Protein AF-A0A2P6PP27-F1 (afdb_monomer_lite)

Organism: Rosa chinensis (NCBI:txid74649)

Sequence (100 aa):
MDNIVDSLNNAYQEFVVAAANVLEAKETSGGQKTTATDTALESFQQKWELFRVTCDQAEEFVESVKQRIGSECLVDEATGPVVGKSGQTTTTGLPPISAV

Radius of gyration: 32.16 Å; chains: 1; bounding box: 57×51×84 Å

Structure (mmCIF, N/CA/C/O backbone):
data_AF-A0A2P6PP27-F1
#
_entry.id   AF-A0A2P6PP27-F1
#
loop_
_atom_site.group_PDB
_atom_site.id
_atom_site.type_symbol
_atom_site.label_atom_id
_atom_site.label_alt_id
_atom_site.label_comp_id
_atom_site.label_asym_id
_atom_site.label_entity_id
_atom_site.label_seq_id
_atom_site.pdbx_PDB_ins_code
_atom_site.Cartn_x
_atom_site.Cartn_y
_atom_site.Cartn_z
_atom_site.occupancy
_atom_site.B_iso_or_equiv
_atom_site.auth_seq_id
_atom_site.auth_comp_id
_atom_site.auth_asym_id
_atom_site.auth_atom_id
_atom_site.pdbx_PDB_model_num
ATOM 1 N N . MET A 1 1 ? 13.786 -4.190 -13.093 1.00 63.47 1 MET A N 1
ATOM 2 C CA . MET A 1 1 ? 12.398 -4.124 -13.587 1.00 63.47 1 MET A CA 1
ATOM 3 C C . MET A 1 1 ? 11.533 -5.057 -12.762 1.00 63.47 1 MET A C 1
ATOM 5 O O . MET A 1 1 ? 10.690 -4.540 -12.048 1.00 63.47 1 MET A O 1
ATOM 9 N N . ASP A 1 2 ? 11.826 -6.363 -12.735 1.00 71.88 2 ASP A N 1
ATOM 10 C CA . ASP A 1 2 ? 11.060 -7.342 -11.934 1.00 71.88 2 ASP A CA 1
ATOM 11 C C . ASP A 1 2 ? 10.968 -6.961 -10.449 1.00 71.88 2 ASP A C 1
ATOM 13 O O . ASP A 1 2 ? 9.885 -6.906 -9.885 1.00 71.88 2 ASP A O 1
ATOM 17 N N . ASN A 1 3 ? 12.078 -6.501 -9.864 1.00 88.06 3 ASN A N 1
ATOM 18 C CA . ASN A 1 3 ? 12.115 -6.055 -8.469 1.00 88.06 3 ASN A CA 1
ATOM 19 C C . ASN A 1 3 ? 11.144 -4.898 -8.131 1.00 88.06 3 ASN A C 1
ATOM 21 O O . ASN A 1 3 ? 10.674 -4.824 -6.999 1.00 88.06 3 ASN A O 1
ATOM 25 N N . ILE A 1 4 ? 10.818 -4.015 -9.086 1.00 92.62 4 ILE A N 1
ATOM 26 C CA . ILE A 1 4 ? 9.895 -2.886 -8.851 1.00 92.62 4 ILE A CA 1
ATOM 27 C C . ILE A 1 4 ? 8.455 -3.395 -8.812 1.00 92.62 4 ILE A C 1
ATOM 29 O O . ILE A 1 4 ? 7.694 -3.030 -7.921 1.00 92.62 4 ILE A O 1
ATOM 33 N N . VAL A 1 5 ? 8.101 -4.276 -9.750 1.00 91.69 5 VAL A N 1
ATOM 34 C CA . VAL A 1 5 ? 6.772 -4.896 -9.806 1.00 91.69 5 VAL A CA 1
ATOM 35 C C . VAL A 1 5 ? 6.545 -5.775 -8.574 1.00 91.69 5 VAL A C 1
ATOM 37 O O . VAL A 1 5 ? 5.488 -5.688 -7.950 1.00 91.69 5 VAL A O 1
ATOM 40 N N . ASP A 1 6 ? 7.554 -6.548 -8.168 1.00 95.12 6 ASP A N 1
ATOM 41 C CA . ASP A 1 6 ? 7.507 -7.366 -6.953 1.00 95.12 6 ASP A CA 1
ATOM 42 C C . ASP A 1 6 ? 7.352 -6.506 -5.692 1.00 95.12 6 ASP A C 1
ATOM 44 O O . ASP A 1 6 ? 6.529 -6.812 -4.825 1.00 95.12 6 ASP A O 1
ATOM 48 N N . SER A 1 7 ? 8.102 -5.401 -5.601 1.00 95.75 7 SER A N 1
ATOM 49 C CA . SER A 1 7 ? 8.009 -4.458 -4.479 1.00 95.75 7 SER A CA 1
ATOM 50 C C . SER A 1 7 ? 6.630 -3.805 -4.407 1.00 95.75 7 SER A C 1
ATOM 52 O O . SER A 1 7 ? 6.046 -3.738 -3.326 1.00 95.75 7 SER A O 1
ATOM 54 N N . LEU A 1 8 ? 6.073 -3.390 -5.550 1.00 96.88 8 LEU A N 1
ATOM 55 C CA . LEU A 1 8 ? 4.730 -2.819 -5.637 1.00 96.88 8 LEU A CA 1
ATOM 56 C C . LEU A 1 8 ? 3.659 -3.823 -5.203 1.00 96.88 8 LEU A C 1
ATOM 58 O O . LEU A 1 8 ? 2.785 -3.483 -4.406 1.00 96.88 8 LEU A O 1
ATOM 62 N N . ASN A 1 9 ? 3.743 -5.065 -5.685 1.00 96.88 9 ASN A N 1
ATOM 63 C CA . ASN A 1 9 ? 2.808 -6.118 -5.303 1.00 96.88 9 ASN A CA 1
ATOM 64 C C . ASN A 1 9 ? 2.887 -6.428 -3.801 1.00 96.88 9 ASN A C 1
ATOM 66 O O . ASN A 1 9 ? 1.851 -6.557 -3.149 1.00 96.88 9 ASN A O 1
ATOM 70 N N . ASN A 1 10 ? 4.093 -6.505 -3.234 1.00 97.25 10 ASN A N 1
ATOM 71 C CA . ASN A 1 10 ? 4.264 -6.723 -1.800 1.00 97.25 10 ASN A CA 1
ATOM 72 C C . ASN A 1 10 ? 3.674 -5.561 -0.984 1.00 97.25 10 ASN A C 1
ATOM 74 O O . ASN A 1 10 ? 2.841 -5.783 -0.108 1.00 97.25 10 ASN A O 1
ATOM 78 N N . ALA A 1 11 ? 4.019 -4.315 -1.324 1.00 97.75 11 ALA A N 1
ATOM 79 C CA . ALA A 1 11 ? 3.500 -3.135 -0.633 1.00 97.75 11 ALA A CA 1
ATOM 80 C C . ALA A 1 11 ? 1.964 -3.046 -0.707 1.00 97.75 11 ALA A C 1
ATOM 82 O O . ALA A 1 11 ? 1.317 -2.718 0.288 1.00 97.75 11 ALA A O 1
ATOM 83 N N . TYR A 1 12 ? 1.370 -3.403 -1.851 1.00 98.19 12 TYR A N 1
ATOM 84 C CA . TYR A 1 12 ? -0.082 -3.497 -2.009 1.00 98.19 12 TYR A CA 1
ATOM 85 C C . TYR A 1 12 ? -0.699 -4.546 -1.075 1.00 98.19 12 TYR A C 1
ATOM 87 O O . TYR A 1 12 ? -1.666 -4.250 -0.371 1.00 98.19 12 TYR A O 1
ATOM 95 N N . GLN A 1 13 ? -0.141 -5.760 -1.033 1.00 98.25 13 GLN A N 1
ATOM 96 C CA . GLN A 1 13 ? -0.648 -6.815 -0.154 1.00 98.25 13 GLN A CA 1
ATOM 97 C C . GLN A 1 13 ? -0.554 -6.416 1.321 1.00 98.25 13 GLN A C 1
ATOM 99 O O . GLN A 1 13 ? -1.526 -6.577 2.058 1.00 98.25 13 GLN A O 1
ATOM 104 N N . GLU A 1 14 ? 0.571 -5.844 1.750 1.00 98.00 14 GLU A N 1
ATOM 105 C CA . GLU A 1 14 ? 0.733 -5.387 3.131 1.00 98.00 14 GLU A CA 1
ATOM 106 C C . GLU A 1 14 ? -0.237 -4.255 3.496 1.00 98.00 14 GLU A C 1
ATOM 108 O O . GLU A 1 14 ? -0.774 -4.238 4.605 1.00 98.00 14 GLU A O 1
ATOM 113 N N . PHE A 1 15 ? -0.494 -3.327 2.569 1.00 98.31 15 PHE A N 1
ATOM 114 C CA . PHE A 1 15 ? -1.494 -2.275 2.740 1.00 98.31 15 PHE A CA 1
ATOM 115 C C . PHE A 1 15 ? -2.905 -2.854 2.922 1.00 98.31 15 PHE A C 1
ATOM 117 O O . PHE A 1 15 ? -3.609 -2.472 3.859 1.00 98.31 15 PHE A O 1
ATOM 124 N N . VAL A 1 16 ? -3.306 -3.807 2.075 1.00 98.44 16 VAL A N 1
ATOM 125 C CA . VAL A 1 16 ? -4.625 -4.458 2.158 1.00 98.44 16 VAL A CA 1
ATOM 126 C C . VAL A 1 16 ? -4.781 -5.231 3.469 1.00 98.44 16 VAL A C 1
ATOM 128 O O . VAL A 1 16 ? -5.821 -5.125 4.119 1.00 98.44 16 VAL A O 1
ATOM 131 N N . VAL A 1 17 ? -3.746 -5.957 3.899 1.00 98.31 17 VAL A N 1
ATOM 132 C CA . VAL A 1 17 ? -3.745 -6.661 5.192 1.00 98.31 17 VAL A CA 1
ATOM 133 C C . VAL A 1 17 ? -3.894 -5.674 6.350 1.00 98.31 17 VAL A C 1
ATOM 135 O O . VAL A 1 17 ? -4.709 -5.892 7.245 1.00 98.31 17 VAL A O 1
ATOM 138 N N . ALA A 1 18 ? -3.164 -4.557 6.333 1.00 98.06 18 ALA A N 1
ATOM 139 C CA . ALA A 1 18 ? -3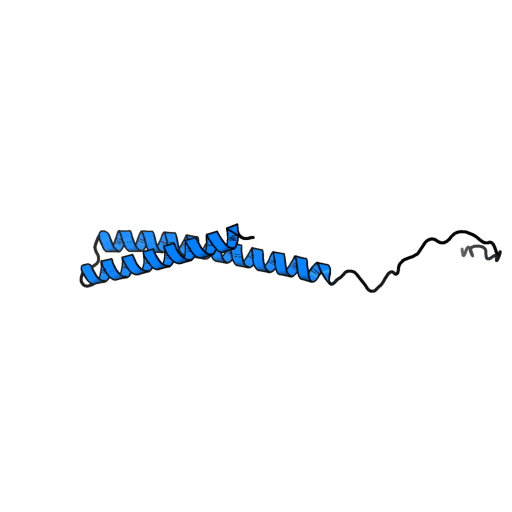.288 -3.546 7.378 1.00 98.06 18 ALA A CA 1
ATOM 140 C C . ALA A 1 18 ? -4.688 -2.904 7.405 1.00 98.06 18 ALA A C 1
ATOM 142 O O . ALA A 1 18 ? -5.225 -2.645 8.482 1.00 98.06 18 ALA A O 1
ATOM 143 N N . ALA A 1 19 ? -5.312 -2.700 6.240 1.00 98.06 19 ALA A N 1
ATOM 144 C CA . ALA A 1 19 ? -6.686 -2.209 6.143 1.00 98.06 19 ALA A CA 1
ATOM 145 C C . ALA A 1 19 ? -7.694 -3.201 6.748 1.00 98.06 19 ALA A C 1
ATOM 147 O O . ALA A 1 19 ? -8.569 -2.795 7.515 1.00 98.06 19 ALA A O 1
ATOM 148 N N . ALA A 1 20 ? -7.544 -4.496 6.450 1.00 97.94 20 ALA A N 1
ATOM 149 C CA . ALA A 1 20 ? -8.370 -5.552 7.030 1.00 97.94 20 ALA A CA 1
ATOM 150 C C . ALA A 1 20 ? -8.243 -5.586 8.561 1.00 97.94 20 ALA A C 1
ATOM 152 O O . ALA A 1 20 ? -9.255 -5.552 9.257 1.00 97.94 20 ALA A O 1
ATOM 153 N N . ASN A 1 21 ? -7.018 -5.509 9.090 1.00 97.44 21 ASN A N 1
ATOM 154 C CA . ASN A 1 21 ? -6.770 -5.483 10.534 1.00 97.44 21 ASN A CA 1
ATOM 155 C C . ASN A 1 21 ? -7.471 -4.307 11.238 1.00 97.44 21 ASN A C 1
ATOM 157 O O . ASN A 1 21 ? -7.969 -4.461 12.352 1.00 97.44 21 ASN A O 1
ATOM 161 N N . VAL A 1 22 ? -7.538 -3.128 10.606 1.00 96.94 22 VAL A N 1
ATOM 162 C CA . VAL A 1 22 ? -8.287 -1.980 11.151 1.00 96.94 22 VAL A CA 1
ATOM 163 C C . VAL A 1 22 ? -9.784 -2.278 11.222 1.00 96.94 22 VAL A C 1
ATOM 165 O O . VAL A 1 22 ? -10.425 -1.932 12.217 1.00 96.94 22 VAL A O 1
ATOM 168 N N . LEU A 1 23 ? -10.350 -2.899 10.185 1.00 96.25 23 LEU A N 1
ATOM 169 C CA . LEU A 1 23 ? -11.770 -3.255 10.146 1.00 96.25 23 LEU A CA 1
ATOM 170 C C . LEU A 1 23 ? -12.107 -4.317 11.196 1.00 96.25 23 LEU A C 1
ATOM 172 O O . LEU A 1 23 ? -13.053 -4.125 11.956 1.00 96.25 23 LEU A O 1
ATOM 176 N N . GLU A 1 24 ? -11.294 -5.365 11.307 1.00 95.75 24 GLU A N 1
ATOM 177 C CA . GLU A 1 24 ? -11.459 -6.426 12.307 1.00 95.75 24 GLU A CA 1
ATOM 178 C C . GLU A 1 24 ? -11.326 -5.889 13.740 1.00 95.75 24 GLU A C 1
ATOM 180 O O . GLU A 1 24 ? -12.142 -6.204 14.612 1.00 95.75 24 GLU A O 1
ATOM 185 N N . ALA A 1 25 ? -10.339 -5.021 13.995 1.00 95.00 25 ALA A N 1
ATOM 186 C CA . ALA A 1 25 ? -10.163 -4.390 15.302 1.00 95.00 25 ALA A CA 1
ATOM 187 C C . ALA A 1 25 ? -11.360 -3.499 15.671 1.00 95.00 25 ALA A C 1
ATOM 189 O O . ALA A 1 25 ? -11.808 -3.514 16.821 1.00 95.00 25 ALA A O 1
ATOM 190 N N . LYS A 1 26 ? -11.904 -2.759 14.695 1.00 94.31 26 LYS A N 1
ATOM 191 C CA . LYS A 1 26 ? -13.105 -1.928 14.867 1.00 94.31 26 LYS A CA 1
ATOM 192 C C . LYS A 1 26 ? -14.367 -2.751 15.097 1.00 94.31 26 LYS A C 1
ATOM 194 O O . LYS A 1 26 ? -15.201 -2.347 15.904 1.00 94.31 26 LYS A O 1
ATOM 199 N N . GLU A 1 27 ? -14.530 -3.861 14.388 1.00 94.75 27 GLU A N 1
ATOM 200 C CA . GLU A 1 27 ? -15.663 -4.768 14.572 1.00 94.75 27 GLU A CA 1
ATOM 201 C C . GLU A 1 27 ? -15.619 -5.399 15.966 1.00 94.75 27 GLU A C 1
ATOM 203 O O . GLU A 1 27 ? -16.591 -5.321 16.718 1.00 94.75 27 GLU A O 1
ATOM 208 N N . THR A 1 28 ? -14.451 -5.911 16.361 1.00 93.62 28 THR A N 1
ATOM 209 C CA . THR A 1 28 ? -14.231 -6.537 17.672 1.00 93.62 28 THR A CA 1
ATOM 210 C C . THR A 1 28 ? -14.469 -5.562 18.827 1.00 93.62 28 THR A C 1
ATOM 212 O O . THR A 1 28 ? -14.961 -5.958 19.883 1.00 93.62 28 THR A O 1
ATOM 215 N N . SER A 1 29 ? -14.151 -4.276 18.648 1.00 93.38 29 SER A N 1
ATOM 216 C CA . SER A 1 29 ? -14.383 -3.249 19.669 1.00 93.38 29 SER A CA 1
ATOM 217 C C . SER A 1 29 ? -15.804 -2.675 19.680 1.00 93.38 29 SER A C 1
ATOM 219 O O . SER A 1 29 ? -16.081 -1.769 20.469 1.00 93.38 29 SER A O 1
ATOM 221 N N . GLY A 1 30 ? -16.702 -3.130 18.797 1.00 91.62 30 GLY A N 1
ATOM 222 C CA . GLY A 1 30 ? -18.033 -2.535 18.636 1.00 91.62 30 GLY A CA 1
ATOM 223 C C . GLY A 1 30 ? -17.976 -1.064 18.207 1.00 91.62 30 GLY A C 1
ATOM 224 O O . GLY A 1 30 ? 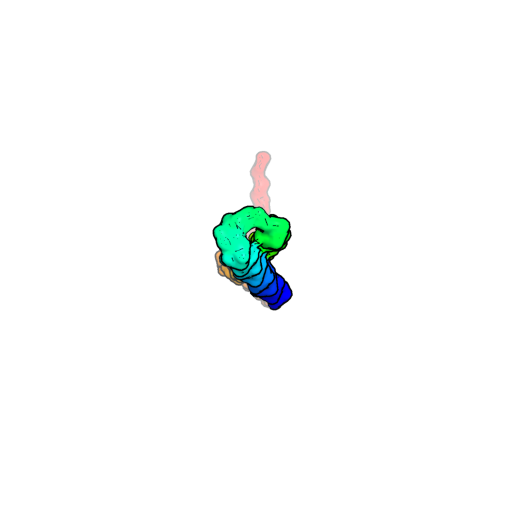-18.827 -0.264 18.592 1.00 91.62 30 GLY A O 1
ATOM 225 N N . GLY A 1 31 ? -16.934 -0.675 17.467 1.00 85.06 31 GLY A N 1
ATOM 226 C CA . GLY A 1 31 ? -16.688 0.701 17.040 1.00 85.06 31 GLY A CA 1
ATOM 227 C C . GLY A 1 31 ? -16.075 1.609 18.111 1.00 85.06 31 GLY A C 1
ATOM 228 O O . GLY A 1 31 ? -15.819 2.782 17.825 1.00 85.06 31 GLY A O 1
ATOM 229 N N . GLN A 1 32 ? -15.798 1.103 19.317 1.00 87.56 32 GLN A N 1
ATOM 230 C CA . GLN A 1 32 ? -15.131 1.882 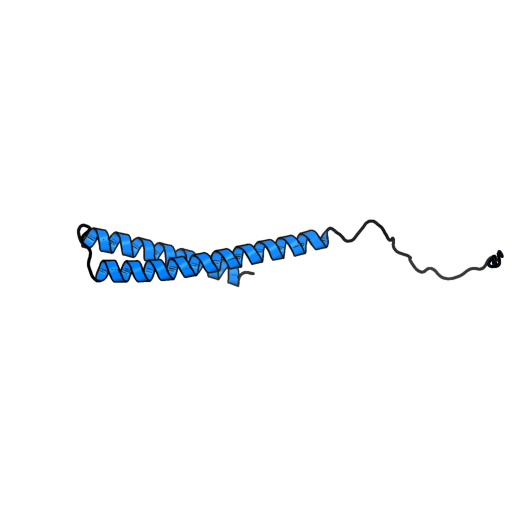20.358 1.00 87.56 32 GLN A CA 1
ATOM 231 C C . GLN A 1 32 ? -13.644 2.077 20.042 1.00 87.56 32 GLN A C 1
ATOM 233 O O . GLN A 1 32 ? -12.971 1.197 19.501 1.00 87.56 32 GLN A O 1
ATOM 238 N N . LYS A 1 33 ? -13.106 3.241 20.418 1.00 90.06 33 LYS A N 1
ATOM 239 C CA . LYS A 1 33 ? -11.666 3.504 20.351 1.00 90.06 33 LYS A CA 1
ATOM 240 C C . LYS A 1 33 ? -10.958 2.680 21.427 1.00 90.06 33 LYS A C 1
ATOM 242 O O . LYS A 1 33 ? -11.233 2.838 22.614 1.00 90.06 33 LYS A O 1
ATOM 247 N N . THR A 1 34 ? -10.046 1.817 20.998 1.00 94.19 34 THR A N 1
ATOM 248 C CA . THR A 1 34 ? -9.243 0.943 21.861 1.00 94.19 34 THR A CA 1
ATOM 249 C C . THR A 1 34 ? -7.776 1.030 21.466 1.00 94.19 34 THR A C 1
ATOM 251 O O . THR A 1 34 ? -7.465 1.393 20.333 1.00 94.19 34 THR A O 1
ATOM 254 N N . THR A 1 35 ? -6.874 0.622 22.361 1.00 94.69 35 THR A N 1
ATOM 255 C CA . THR A 1 35 ? -5.441 0.502 22.044 1.00 94.69 35 THR A CA 1
ATOM 256 C C . THR A 1 35 ? -5.205 -0.387 20.824 1.00 94.69 35 THR A C 1
ATOM 258 O O . THR A 1 35 ? -4.399 -0.043 19.974 1.00 94.69 35 THR A O 1
ATOM 261 N N . ALA A 1 36 ? -5.960 -1.483 20.683 1.00 91.88 36 ALA A N 1
ATOM 262 C CA . ALA A 1 36 ? -5.872 -2.357 19.514 1.00 91.88 36 ALA A CA 1
ATOM 263 C C . ALA A 1 36 ? -6.253 -1.634 18.209 1.00 91.88 36 ALA A C 1
ATOM 265 O O . ALA A 1 36 ? -5.568 -1.781 17.201 1.00 91.88 36 ALA A O 1
ATOM 266 N N . THR A 1 37 ? -7.311 -0.814 18.238 1.00 94.25 37 THR A N 1
ATOM 267 C CA . THR A 1 37 ? -7.722 -0.010 17.075 1.00 94.25 37 THR A CA 1
ATOM 268 C C . THR A 1 37 ? -6.687 1.068 16.748 1.00 94.25 37 THR A C 1
ATOM 270 O O . THR A 1 37 ? -6.391 1.285 15.577 1.00 94.25 37 THR A O 1
ATOM 273 N N . ASP A 1 38 ? -6.121 1.724 17.766 1.00 96.25 38 ASP A N 1
ATOM 274 C CA . ASP A 1 38 ? -5.086 2.750 17.592 1.00 96.25 38 ASP A CA 1
ATOM 275 C C . ASP A 1 38 ? -3.808 2.147 16.979 1.00 96.25 38 ASP A C 1
ATOM 277 O O . ASP A 1 38 ? -3.309 2.659 15.980 1.00 96.25 38 ASP A O 1
ATOM 281 N N . THR A 1 39 ? -3.338 1.000 17.482 1.00 96.75 39 THR A N 1
ATOM 282 C CA . THR A 1 39 ? -2.187 0.278 16.908 1.00 96.75 39 THR A CA 1
ATOM 283 C C . THR A 1 39 ? -2.446 -0.180 15.469 1.00 96.75 39 THR A C 1
ATOM 285 O O . THR A 1 39 ? -1.566 -0.060 14.614 1.00 96.75 39 THR A O 1
ATOM 288 N N . ALA A 1 40 ? -3.648 -0.684 15.168 1.00 96.62 40 ALA A N 1
ATOM 289 C CA . ALA A 1 40 ? -4.006 -1.069 13.804 1.00 96.62 40 ALA A CA 1
ATOM 290 C C . ALA A 1 40 ? -4.007 0.142 12.853 1.00 96.62 40 ALA A C 1
ATOM 292 O O . ALA A 1 40 ? -3.531 0.032 11.724 1.00 96.62 40 ALA A O 1
ATOM 293 N N . LEU A 1 41 ? -4.487 1.305 13.311 1.00 96.75 41 LEU A N 1
ATOM 294 C CA . LEU A 1 41 ? -4.493 2.548 12.531 1.00 96.75 41 LEU A CA 1
ATOM 295 C C . LEU A 1 41 ? -3.083 3.076 12.251 1.00 96.75 41 LEU A C 1
ATOM 297 O O . LEU A 1 41 ? -2.805 3.472 11.121 1.00 96.75 41 LEU A O 1
ATOM 301 N N . GLU A 1 42 ? -2.190 3.053 13.240 1.00 97.88 42 GLU A N 1
ATOM 302 C CA . GLU A 1 42 ? -0.784 3.437 13.053 1.00 97.88 42 GLU A CA 1
ATOM 303 C C . GLU A 1 42 ? -0.094 2.526 12.026 1.00 97.88 42 GLU A C 1
ATOM 305 O O . GLU A 1 42 ? 0.577 3.007 11.108 1.00 97.88 42 GLU A O 1
ATOM 310 N N . SER A 1 43 ? -0.319 1.210 12.125 1.00 97.06 43 SER A N 1
ATOM 311 C CA . SER A 1 43 ? 0.209 0.239 11.161 1.00 97.06 43 SER A CA 1
ATOM 312 C C . SER A 1 43 ? -0.344 0.474 9.753 1.00 97.06 43 SER A C 1
ATOM 314 O O . SER A 1 43 ? 0.419 0.509 8.787 1.00 97.06 43 SER A O 1
ATOM 316 N N . PHE A 1 44 ? -1.652 0.709 9.627 1.00 98.19 44 PHE A N 1
ATOM 317 C CA . PHE A 1 44 ? -2.286 1.060 8.359 1.00 98.19 44 PHE A CA 1
ATOM 318 C C . PHE A 1 44 ? -1.679 2.320 7.744 1.00 98.19 44 PHE A C 1
ATOM 320 O O . PHE A 1 44 ? -1.343 2.314 6.562 1.00 98.19 44 PHE A O 1
ATOM 327 N N . GLN A 1 45 ? -1.479 3.375 8.534 1.00 98.00 45 GLN A N 1
ATOM 328 C CA . GLN A 1 45 ? -0.886 4.617 8.048 1.00 98.00 45 GLN A CA 1
ATOM 329 C C . GLN A 1 45 ? 0.542 4.401 7.530 1.00 98.00 45 GLN A C 1
ATOM 331 O O . GLN A 1 45 ? 0.894 4.915 6.468 1.00 98.00 45 GLN A O 1
ATOM 336 N N . GLN A 1 46 ? 1.347 3.601 8.234 1.00 98.25 46 GLN A N 1
ATOM 337 C CA . GLN A 1 46 ? 2.697 3.255 7.793 1.00 98.25 46 GLN A CA 1
ATOM 338 C C . GLN A 1 46 ? 2.686 2.471 6.471 1.00 98.25 46 GLN A C 1
ATOM 340 O O . GLN A 1 46 ? 3.456 2.782 5.562 1.00 98.25 46 GLN A O 1
ATOM 345 N N . LYS A 1 47 ? 1.822 1.455 6.349 1.00 98.25 47 LYS A N 1
ATOM 346 C CA . LYS A 1 47 ? 1.740 0.616 5.143 1.00 98.25 47 LYS A CA 1
ATOM 347 C C . LYS A 1 47 ? 1.141 1.365 3.954 1.00 98.25 47 LYS A C 1
ATOM 349 O O . LYS A 1 47 ? 1.594 1.169 2.831 1.00 98.25 47 LYS A O 1
ATOM 354 N N . TRP A 1 48 ? 0.192 2.265 4.198 1.00 98.12 48 TRP A N 1
ATOM 355 C CA . TRP A 1 48 ? -0.330 3.189 3.192 1.00 98.12 48 TRP A CA 1
ATOM 356 C C . TRP A 1 48 ? 0.768 4.088 2.624 1.00 98.12 48 TRP A C 1
ATOM 358 O O . TRP A 1 48 ? 0.892 4.211 1.408 1.00 98.12 48 TRP A O 1
ATOM 368 N N . GLU A 1 49 ? 1.583 4.686 3.494 1.00 98.44 49 GLU A N 1
ATOM 369 C CA . GLU A 1 49 ? 2.675 5.555 3.059 1.00 98.44 49 GLU A CA 1
ATOM 370 C C . GLU A 1 49 ? 3.709 4.782 2.234 1.00 98.44 49 GLU A C 1
ATOM 3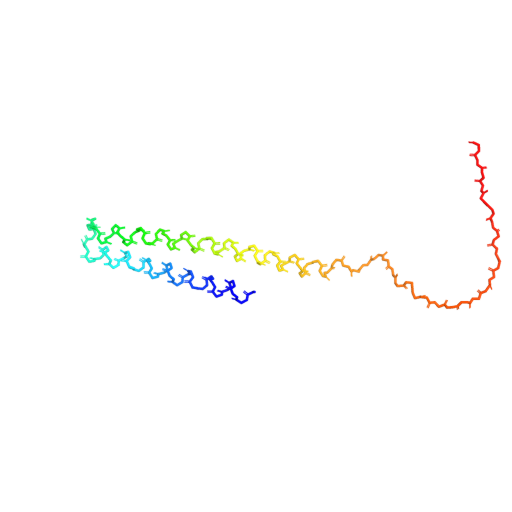72 O O . GLU A 1 49 ? 4.105 5.228 1.159 1.00 98.44 49 GLU A O 1
ATOM 377 N N . LEU A 1 50 ? 4.085 3.582 2.688 1.00 97.38 50 LEU A N 1
ATOM 378 C CA . LEU A 1 50 ? 4.980 2.700 1.941 1.00 97.38 50 LEU A CA 1
ATOM 379 C C . LEU A 1 50 ? 4.418 2.349 0.556 1.00 97.38 50 LEU A C 1
ATOM 381 O O . LEU A 1 50 ? 5.140 2.419 -0.441 1.00 97.38 50 LEU A O 1
ATOM 385 N N . PHE A 1 51 ? 3.135 1.987 0.483 1.00 98.00 51 PHE A N 1
ATOM 386 C CA . PHE A 1 51 ? 2.469 1.693 -0.781 1.00 98.00 51 PHE A CA 1
ATOM 387 C C . PHE A 1 51 ? 2.482 2.903 -1.717 1.00 98.00 51 PHE A C 1
ATOM 389 O O . PHE A 1 51 ? 2.872 2.759 -2.872 1.00 98.00 51 PHE A O 1
ATOM 396 N N . ARG A 1 52 ? 2.161 4.102 -1.214 1.00 98.25 52 ARG A N 1
ATOM 397 C CA . ARG A 1 52 ? 2.197 5.341 -2.003 1.00 98.25 52 ARG A CA 1
ATOM 398 C C . ARG A 1 52 ? 3.581 5.608 -2.593 1.00 98.25 52 ARG A C 1
ATOM 400 O O . ARG A 1 52 ? 3.689 5.776 -3.800 1.00 98.25 52 ARG A O 1
ATOM 407 N N . VAL A 1 53 ? 4.631 5.566 -1.773 1.00 97.50 53 VAL A N 1
ATOM 408 C CA . VAL A 1 53 ? 6.013 5.771 -2.245 1.00 97.50 53 VAL A CA 1
ATOM 409 C C . VAL A 1 53 ? 6.399 4.733 -3.303 1.00 97.50 53 VAL A C 1
ATOM 411 O O . VAL A 1 53 ? 7.101 5.044 -4.263 1.00 97.50 53 VAL A O 1
ATOM 414 N N . THR A 1 54 ? 5.932 3.493 -3.156 1.00 97.06 54 THR A N 1
ATOM 415 C CA . THR A 1 54 ? 6.212 2.433 -4.134 1.00 97.06 54 THR A CA 1
ATOM 416 C C . THR A 1 54 ? 5.445 2.647 -5.445 1.00 97.06 54 THR A C 1
ATOM 418 O O . THR A 1 54 ? 5.977 2.351 -6.514 1.00 97.06 54 THR A O 1
ATOM 421 N N . CYS A 1 55 ? 4.230 3.202 -5.391 1.00 97.94 55 CYS A N 1
ATOM 422 C CA . CYS A 1 55 ? 3.493 3.643 -6.578 1.00 97.94 55 CYS A CA 1
ATOM 423 C C . CYS A 1 55 ? 4.235 4.761 -7.318 1.00 97.94 55 CYS A C 1
ATOM 425 O O . CYS A 1 55 ? 4.393 4.653 -8.531 1.00 97.94 55 CYS A O 1
ATOM 427 N N . ASP A 1 56 ? 4.744 5.768 -6.602 1.00 97.31 56 ASP A N 1
ATOM 428 C CA . ASP A 1 56 ? 5.511 6.870 -7.201 1.00 97.31 56 ASP A CA 1
ATOM 429 C C . ASP A 1 56 ? 6.754 6.328 -7.936 1.00 97.31 56 ASP A C 1
ATOM 431 O O . ASP A 1 56 ? 7.008 6.656 -9.095 1.00 97.31 56 ASP A O 1
ATOM 435 N N . GLN A 1 57 ? 7.490 5.400 -7.312 1.00 95.00 57 GLN A N 1
ATOM 436 C CA . GLN A 1 57 ? 8.642 4.738 -7.943 1.00 95.00 57 GLN A CA 1
ATOM 437 C C . GLN A 1 57 ? 8.256 3.911 -9.177 1.00 95.00 57 GLN A C 1
ATOM 439 O O . GLN A 1 57 ? 8.995 3.869 -10.165 1.00 95.00 57 GLN A O 1
ATOM 444 N N . ALA A 1 58 ? 7.115 3.221 -9.130 1.00 95.50 58 ALA A N 1
ATOM 445 C CA . ALA A 1 58 ? 6.617 2.460 -10.267 1.00 95.50 58 ALA A CA 1
ATOM 446 C C . ALA A 1 58 ? 6.214 3.382 -11.431 1.00 95.50 58 ALA A C 1
ATOM 448 O O . ALA A 1 58 ? 6.486 3.049 -12.586 1.00 95.50 58 ALA A O 1
ATOM 449 N N . GLU A 1 59 ? 5.628 4.548 -11.147 1.00 96.12 59 GLU A N 1
ATOM 450 C CA . GLU A 1 59 ? 5.303 5.566 -12.150 1.00 96.12 59 GLU A CA 1
ATOM 451 C C . GLU A 1 59 ? 6.568 6.137 -12.803 1.00 96.12 59 GLU A C 1
ATOM 453 O O . GLU A 1 59 ? 6.677 6.133 -14.031 1.00 96.12 59 GLU A O 1
ATOM 458 N N . GLU A 1 60 ? 7.571 6.523 -12.008 1.00 94.44 60 GLU A N 1
ATOM 459 C CA . GLU A 1 60 ? 8.873 6.974 -12.520 1.00 94.44 60 GLU A CA 1
ATOM 460 C C . GLU A 1 60 ? 9.525 5.924 -13.427 1.00 94.44 60 GLU A C 1
ATOM 462 O O . GLU A 1 60 ? 10.102 6.240 -14.473 1.00 94.44 60 GLU A O 1
ATOM 467 N N . PHE A 1 61 ? 9.412 4.650 -13.051 1.00 93.19 61 PHE A N 1
ATOM 468 C CA . PHE A 1 61 ? 9.924 3.553 -13.852 1.00 93.19 61 PHE A CA 1
ATOM 469 C C . PHE A 1 61 ? 9.197 3.426 -15.197 1.00 93.19 61 PHE A C 1
ATOM 471 O O . PHE A 1 61 ? 9.850 3.288 -16.235 1.00 93.19 61 PHE A O 1
ATOM 478 N N . VAL A 1 62 ? 7.864 3.502 -15.205 1.00 94.00 62 VAL A N 1
ATOM 479 C CA . VAL A 1 62 ? 7.063 3.477 -16.439 1.00 94.00 62 VAL A CA 1
ATOM 480 C C . VAL A 1 62 ? 7.417 4.661 -17.339 1.00 94.00 62 VAL A C 1
ATOM 482 O O . VAL A 1 62 ? 7.629 4.473 -18.539 1.00 94.00 62 VAL A O 1
ATOM 485 N N . GLU A 1 63 ? 7.566 5.858 -16.774 1.00 93.31 63 GLU A N 1
ATOM 486 C CA . GLU A 1 63 ? 7.993 7.046 -17.514 1.00 93.31 63 GLU A CA 1
ATOM 487 C C . GLU A 1 63 ? 9.404 6.880 -18.095 1.00 93.31 63 GLU A C 1
ATOM 489 O O . GLU A 1 63 ? 9.629 7.187 -19.268 1.00 93.31 63 GLU A O 1
ATOM 494 N N . SER A 1 64 ? 10.344 6.313 -17.334 1.00 91.00 64 SER A N 1
ATOM 495 C CA . SER A 1 64 ? 11.696 6.001 -17.815 1.00 91.00 64 SER A CA 1
ATOM 496 C C . SER A 1 64 ? 11.680 5.022 -18.993 1.00 91.00 64 SER A C 1
ATOM 498 O O . SER A 1 64 ? 12.368 5.233 -19.997 1.00 91.00 64 SER A O 1
ATOM 500 N N . VAL A 1 65 ? 10.862 3.970 -18.910 1.00 91.88 65 VAL A N 1
ATOM 501 C CA . VAL A 1 65 ? 10.690 2.996 -19.996 1.00 91.88 65 VAL A CA 1
ATOM 502 C C . VAL A 1 65 ? 10.066 3.657 -21.224 1.00 91.88 65 VAL A C 1
ATOM 504 O O . VAL A 1 65 ? 10.557 3.451 -22.334 1.00 91.88 65 VAL A O 1
ATOM 507 N N . LYS A 1 66 ? 9.048 4.508 -21.040 1.00 91.00 66 LYS A N 1
ATOM 508 C CA . LYS A 1 66 ? 8.428 5.286 -22.122 1.00 91.00 66 LYS A CA 1
ATOM 509 C C . LYS A 1 66 ? 9.444 6.188 -22.823 1.00 91.00 66 LYS A C 1
ATOM 511 O O . LYS A 1 66 ? 9.482 6.205 -24.049 1.00 91.00 66 LYS A O 1
ATOM 516 N N . GLN A 1 67 ? 10.286 6.901 -22.071 1.00 89.00 67 GLN A N 1
ATOM 517 C CA . GLN A 1 67 ? 11.340 7.753 -22.633 1.00 89.00 67 GLN A CA 1
ATOM 518 C C . GLN A 1 67 ? 12.385 6.944 -23.399 1.00 89.00 67 GLN A C 1
ATOM 520 O O . GLN A 1 67 ? 12.814 7.372 -24.467 1.00 89.00 67 GLN A O 1
ATOM 525 N N . ARG A 1 68 ? 12.772 5.763 -22.898 1.00 88.69 68 ARG A N 1
ATOM 526 C CA . ARG A 1 68 ? 13.714 4.876 -23.592 1.00 88.69 68 ARG A CA 1
ATOM 527 C C . ARG A 1 68 ? 13.150 4.406 -24.931 1.00 88.69 68 ARG A C 1
ATOM 529 O O . ARG A 1 68 ? 13.775 4.644 -25.956 1.00 88.69 68 ARG A O 1
ATOM 536 N N . ILE A 1 69 ? 11.947 3.831 -24.928 1.00 88.69 69 ILE A N 1
ATOM 537 C CA . ILE A 1 69 ? 11.288 3.342 -26.149 1.00 88.69 69 ILE A CA 1
ATOM 538 C C . ILE A 1 69 ? 10.999 4.503 -27.117 1.00 88.69 69 ILE A C 1
ATOM 540 O O . ILE A 1 69 ? 11.200 4.379 -28.320 1.00 88.69 69 ILE A O 1
ATOM 544 N N . GLY A 1 70 ? 10.558 5.656 -26.605 1.00 79.50 70 GLY A N 1
ATOM 545 C CA . GLY A 1 70 ? 10.296 6.849 -27.413 1.00 79.50 70 GLY A CA 1
ATOM 546 C C . GLY A 1 70 ? 11.561 7.469 -28.018 1.00 79.50 70 GLY A C 1
ATOM 547 O O . GLY A 1 70 ? 11.523 7.949 -29.148 1.00 79.50 70 GLY A O 1
ATOM 548 N N . SER A 1 71 ? 12.693 7.415 -27.310 1.00 70.81 71 SER A N 1
ATOM 549 C CA . SER A 1 71 ? 13.991 7.887 -27.817 1.00 70.81 71 SER A CA 1
ATOM 550 C C . SER A 1 71 ? 14.574 6.956 -28.880 1.00 70.81 71 SER A C 1
ATOM 552 O O . SER A 1 71 ? 15.224 7.428 -29.809 1.00 70.81 71 SER A O 1
ATOM 554 N N . GLU A 1 72 ? 14.287 5.654 -28.803 1.00 57.53 72 GLU A N 1
ATOM 555 C CA . GLU A 1 72 ? 14.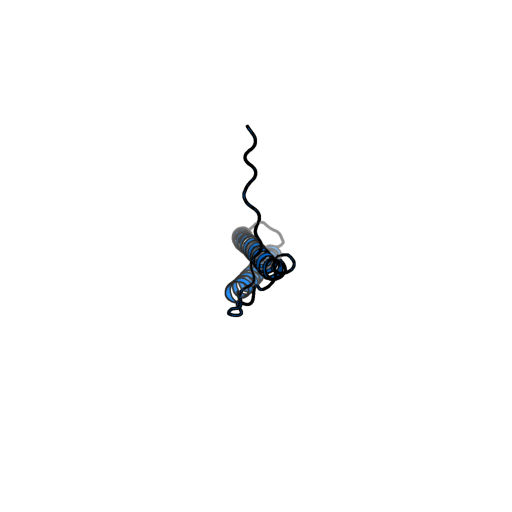627 4.668 -29.841 1.00 57.53 72 GLU A CA 1
ATOM 556 C C . GLU A 1 72 ? 13.862 4.903 -31.167 1.00 57.53 72 GLU A C 1
ATOM 558 O O . GLU A 1 72 ? 14.203 4.301 -32.181 1.00 57.53 72 GLU A O 1
ATOM 563 N N . CYS A 1 73 ? 12.881 5.819 -31.194 1.00 50.06 73 CYS A N 1
ATOM 564 C CA . CYS A 1 73 ? 12.098 6.200 -32.378 1.00 50.06 73 CYS A CA 1
ATOM 565 C C . CYS A 1 73 ? 12.541 7.539 -33.025 1.00 50.06 73 CYS A C 1
ATOM 567 O O . CYS A 1 73 ? 12.069 7.884 -34.103 1.00 50.06 73 CYS A O 1
ATOM 569 N N . LEU A 1 74 ? 13.449 8.310 -32.403 1.00 52.88 74 LEU A N 1
ATOM 570 C CA . LEU A 1 74 ? 13.867 9.647 -32.880 1.00 52.88 74 LEU A CA 1
ATOM 571 C C . LEU A 1 74 ? 15.269 9.693 -33.512 1.00 52.88 74 LEU A C 1
ATOM 573 O O . LEU A 1 74 ? 15.879 10.760 -33.596 1.00 52.88 74 LEU A O 1
ATOM 577 N N . VAL A 1 75 ? 15.785 8.559 -33.991 1.00 56.47 75 VAL A N 1
ATOM 578 C CA . VAL A 1 75 ? 17.003 8.524 -34.814 1.00 56.47 75 VAL A CA 1
ATOM 579 C C . VAL A 1 75 ? 16.746 7.716 -36.083 1.00 56.47 75 VAL A C 1
ATOM 581 O O . VAL A 1 75 ? 17.202 6.587 -36.192 1.00 56.47 75 VAL A O 1
ATOM 584 N N . ASP A 1 76 ? 15.991 8.289 -37.020 1.00 53.84 76 ASP A N 1
ATOM 585 C CA . ASP A 1 76 ? 16.369 8.368 -38.441 1.00 53.84 76 ASP A CA 1
ATOM 586 C C . ASP A 1 76 ? 15.309 9.176 -39.207 1.00 53.84 76 ASP A C 1
ATOM 588 O O . ASP A 1 76 ? 14.172 8.731 -39.285 1.00 53.84 76 ASP A O 1
ATOM 592 N N . GLU A 1 77 ? 15.667 10.367 -39.710 1.00 57.78 77 GLU A N 1
ATOM 593 C CA . GLU A 1 77 ? 15.323 10.833 -41.073 1.00 57.78 77 GLU A CA 1
ATOM 594 C C . GLU A 1 77 ? 15.909 12.243 -41.342 1.00 57.78 77 GLU A C 1
ATOM 596 O O . GLU A 1 77 ? 15.175 13.193 -41.601 1.00 57.78 77 GLU A O 1
ATOM 601 N N . ALA A 1 78 ? 17.238 12.436 -41.257 1.00 54.41 78 ALA A N 1
ATOM 602 C CA . ALA A 1 78 ? 17.847 13.651 -41.844 1.00 54.41 78 ALA A CA 1
ATOM 603 C C . ALA A 1 78 ? 19.357 13.631 -42.147 1.00 54.41 78 ALA A C 1
ATOM 605 O O . ALA A 1 78 ? 19.859 14.640 -42.638 1.00 54.41 78 ALA A O 1
ATOM 606 N N . THR A 1 79 ? 20.121 12.554 -41.914 1.00 55.53 79 THR A N 1
ATOM 607 C CA . THR A 1 79 ? 21.511 12.524 -42.420 1.00 55.53 79 THR A CA 1
ATOM 608 C C . THR A 1 79 ? 21.917 11.109 -42.814 1.00 55.53 79 THR A C 1
ATOM 610 O O . THR A 1 79 ? 22.280 10.296 -41.972 1.00 55.53 79 THR A O 1
ATOM 613 N N . GLY A 1 80 ? 21.789 10.815 -44.110 1.00 41.41 80 GLY A N 1
ATOM 614 C CA . GLY A 1 80 ? 21.952 9.479 -44.678 1.00 41.41 80 GLY A CA 1
ATOM 615 C C . GLY A 1 80 ? 23.347 8.853 -44.524 1.00 41.41 80 GLY A C 1
ATOM 616 O O . GLY A 1 80 ? 24.321 9.527 -44.177 1.00 41.41 80 GLY A O 1
ATOM 617 N N . PRO A 1 81 ? 23.471 7.548 -44.828 1.00 43.44 81 PRO A N 1
ATOM 618 C CA . PRO A 1 81 ? 24.735 6.837 -44.746 1.00 43.44 81 PRO A CA 1
ATOM 619 C C . PRO A 1 81 ? 25.654 7.300 -45.878 1.00 43.44 81 PRO A C 1
ATOM 621 O O . PRO A 1 81 ? 25.483 6.911 -47.036 1.00 43.44 81 PRO A O 1
ATOM 624 N N . VAL A 1 82 ? 26.682 8.090 -45.557 1.00 42.50 82 VAL A N 1
ATOM 625 C CA . VAL A 1 82 ? 27.844 8.207 -46.443 1.00 42.50 82 VAL A CA 1
ATOM 626 C C . VAL A 1 82 ? 28.629 6.897 -46.359 1.00 42.50 82 VAL A C 1
ATOM 628 O O . VAL A 1 82 ? 29.573 6.723 -45.593 1.00 42.50 82 VAL A O 1
ATOM 631 N N . VAL A 1 83 ? 28.183 5.924 -47.154 1.00 40.88 83 VAL A N 1
ATOM 632 C CA . VAL A 1 83 ? 29.003 4.791 -47.569 1.00 40.88 83 VAL A CA 1
ATOM 633 C C . VAL A 1 83 ? 30.262 5.364 -48.206 1.00 40.88 83 VAL A C 1
ATOM 635 O O . VAL A 1 83 ? 30.226 5.983 -49.270 1.00 40.88 83 VAL A O 1
ATOM 638 N N . GLY A 1 84 ? 31.395 5.148 -47.546 1.00 46.91 84 GLY A N 1
ATOM 639 C CA . GLY A 1 84 ? 32.688 5.275 -48.188 1.00 46.91 84 GLY A CA 1
ATOM 640 C C . GLY A 1 84 ? 32.766 4.292 -49.356 1.00 46.91 84 GLY A C 1
ATOM 641 O O . GLY A 1 84 ? 32.689 3.079 -49.161 1.00 46.91 84 GLY A O 1
ATOM 642 N N . LYS A 1 85 ? 32.958 4.807 -50.573 1.00 39.28 85 LYS A N 1
ATOM 643 C CA . LYS A 1 85 ? 33.512 4.030 -51.682 1.00 39.28 85 LYS A CA 1
ATOM 644 C C . LYS A 1 85 ? 34.623 4.817 -52.368 1.00 39.28 85 LYS A C 1
ATOM 646 O O . LYS A 1 85 ? 34.456 5.952 -52.793 1.00 39.28 85 LYS A O 1
ATOM 651 N N . SER A 1 86 ? 35.764 4.143 -52.395 1.00 42.25 86 SER A N 1
ATOM 652 C CA . SER A 1 86 ? 37.046 4.466 -53.007 1.00 42.25 86 SER A CA 1
ATOM 653 C C . SER A 1 86 ? 36.965 5.110 -54.401 1.00 42.25 86 SER A C 1
ATOM 655 O O . SER A 1 86 ? 36.249 4.605 -55.259 1.00 42.25 86 SER A O 1
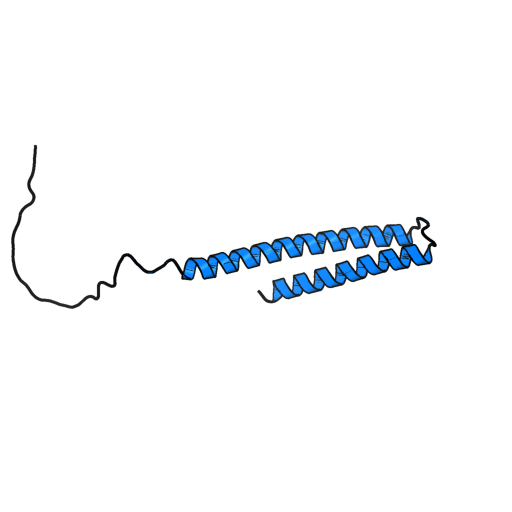ATOM 657 N N . GLY A 1 87 ? 37.773 6.165 -54.588 1.00 43.59 87 GLY A N 1
ATOM 658 C CA . GLY A 1 87 ? 38.516 6.538 -55.801 1.00 43.59 87 GLY A CA 1
ATOM 659 C C . GLY A 1 87 ? 37.772 6.683 -57.133 1.00 43.59 87 GLY A C 1
ATOM 660 O O . GLY A 1 87 ? 37.399 5.683 -57.725 1.00 43.59 87 GLY A O 1
ATOM 661 N N . GLN A 1 88 ? 37.711 7.908 -57.677 1.00 38.84 88 GLN A N 1
ATOM 662 C CA . GLN A 1 88 ? 38.343 8.287 -58.957 1.00 38.84 88 GLN A CA 1
ATOM 663 C C . GLN A 1 88 ? 38.100 9.779 -59.272 1.00 38.84 88 GLN A C 1
ATOM 665 O O . GLN A 1 88 ? 37.014 10.321 -59.109 1.00 38.84 88 GLN A O 1
ATOM 670 N N . THR A 1 89 ? 39.182 10.420 -59.700 1.00 43.16 89 THR A N 1
ATOM 671 C CA . THR A 1 89 ? 39.378 11.788 -60.199 1.00 43.16 89 THR A CA 1
ATOM 672 C C . THR A 1 89 ? 38.325 12.316 -61.182 1.00 43.16 89 THR A C 1
ATOM 674 O O . THR A 1 89 ? 38.077 11.644 -62.175 1.00 43.16 89 THR A O 1
ATOM 677 N N . THR A 1 90 ? 37.909 13.581 -61.030 1.00 37.94 90 THR A N 1
ATOM 678 C CA . THR A 1 90 ? 37.929 14.586 -62.118 1.00 37.94 90 THR A CA 1
ATOM 679 C C . THR A 1 90 ? 37.817 16.009 -61.563 1.00 37.94 90 THR A C 1
ATOM 681 O O . THR A 1 90 ? 37.022 16.312 -60.682 1.00 37.94 90 THR A O 1
ATOM 684 N N . THR A 1 91 ? 38.679 16.858 -62.104 1.00 51.75 91 THR A N 1
ATOM 685 C CA . THR A 1 91 ? 38.903 18.289 -61.892 1.00 51.75 91 THR A CA 1
ATOM 686 C C . THR A 1 91 ? 37.720 19.186 -62.266 1.00 51.75 91 THR A C 1
ATOM 688 O O . THR A 1 91 ? 37.223 19.048 -63.374 1.00 51.75 91 THR A O 1
ATOM 691 N N . THR A 1 92 ? 37.400 20.167 -61.414 1.00 44.66 92 THR A N 1
ATOM 692 C CA . THR A 1 92 ? 36.952 21.555 -61.712 1.00 44.66 92 THR A CA 1
ATOM 693 C C . THR A 1 92 ? 36.679 22.198 -60.341 1.00 44.66 92 THR A C 1
ATOM 695 O O . THR A 1 92 ? 35.801 21.733 -59.632 1.00 44.66 92 THR A O 1
ATOM 698 N N . GLY A 1 93 ? 37.417 23.166 -59.800 1.00 50.16 93 GLY A N 1
ATOM 699 C CA . GLY A 1 93 ? 38.058 24.307 -60.437 1.00 50.16 93 GLY A CA 1
ATOM 700 C C . GLY A 1 93 ? 37.232 25.570 -60.183 1.00 50.16 93 GLY A C 1
ATOM 701 O O . GLY A 1 93 ? 36.714 26.120 -61.142 1.00 50.16 93 GLY A O 1
ATOM 702 N N . LEU A 1 94 ? 37.095 26.017 -58.926 1.00 52.09 94 LEU A N 1
ATOM 703 C CA . LEU A 1 94 ? 36.608 27.363 -58.585 1.00 52.09 94 LEU A CA 1
ATOM 704 C C . LEU A 1 94 ? 37.315 27.870 -57.305 1.00 52.09 94 LEU A C 1
ATOM 706 O O . LEU A 1 94 ? 37.254 27.182 -56.284 1.00 52.09 94 LEU A O 1
ATOM 710 N N . PRO A 1 95 ? 38.018 29.021 -57.341 1.00 58.28 95 PRO A N 1
ATOM 711 C CA . PRO A 1 95 ? 38.687 29.603 -56.174 1.00 58.28 95 PRO A CA 1
ATOM 712 C C . PRO A 1 95 ? 37.716 30.420 -55.293 1.00 58.28 95 PRO A C 1
ATOM 714 O O . PRO A 1 95 ? 36.652 30.825 -55.767 1.00 58.28 95 PRO A O 1
ATOM 717 N N . PRO A 1 96 ? 38.072 30.700 -54.022 1.00 60.50 96 PRO A N 1
ATOM 718 C CA . PRO A 1 96 ? 37.239 31.494 -53.124 1.00 60.50 96 PRO A CA 1
ATOM 719 C C . PRO A 1 96 ? 37.249 32.977 -53.524 1.00 60.50 96 PRO A C 1
ATOM 721 O O . PRO A 1 96 ? 38.307 33.583 -53.697 1.00 60.50 96 PRO A O 1
ATOM 724 N N . ILE A 1 97 ? 36.059 33.566 -53.653 1.00 57.34 97 ILE A N 1
ATOM 725 C CA . ILE A 1 97 ? 35.883 35.007 -53.855 1.00 57.34 97 ILE A CA 1
ATOM 726 C C . ILE A 1 97 ? 36.132 35.705 -52.515 1.00 57.34 97 ILE A C 1
ATOM 728 O O . ILE A 1 97 ? 35.373 35.530 -51.564 1.00 57.34 97 ILE A O 1
ATOM 732 N N . SER A 1 98 ? 37.204 36.494 -52.460 1.00 52.09 98 SER A N 1
ATOM 733 C CA . SER A 1 98 ? 37.427 37.507 -51.429 1.00 52.09 98 SER A CA 1
ATOM 734 C C . SER A 1 98 ? 36.606 38.750 -51.775 1.00 52.09 98 SER A C 1
ATOM 736 O O . SER A 1 98 ? 36.695 39.245 -52.900 1.00 52.09 98 SER A O 1
ATOM 738 N N . ALA A 1 99 ? 35.820 39.253 -50.825 1.00 59.41 99 ALA A N 1
ATOM 739 C CA . ALA A 1 99 ? 35.166 40.551 -50.923 1.00 59.41 99 ALA A CA 1
ATOM 740 C C . ALA A 1 99 ? 35.459 41.359 -49.647 1.00 59.41 99 ALA A C 1
ATOM 742 O O . ALA A 1 99 ? 34.932 41.031 -48.589 1.00 59.41 99 ALA A O 1
ATOM 743 N N . VAL A 1 100 ? 36.357 42.338 -49.841 1.00 48.19 100 VAL A N 1
ATOM 744 C CA . VAL A 1 100 ? 36.609 43.637 -49.169 1.00 48.19 100 VAL A CA 1
ATOM 745 C C . VAL A 1 100 ? 36.396 43.744 -47.661 1.00 48.19 100 VAL A C 1
ATOM 747 O O . VAL A 1 100 ? 35.232 43.729 -47.211 1.00 48.19 100 VAL A O 1
#

Foldseek 3Di:
DVVLVVQLVVLVVQLVVLVVQLVVQCVVVVNDDDPSNVVSVVSNVVSVVSNVVSVVVVVVVVVVVVCVVVVVVPPDDDDDDPDDDDDDDDDDDDDDDDDD

InterPro domains:
  IPR033244 Mediator of RNA polymerase II transcription subunit 32 [PTHR35989] (1-100)

pLDDT: mean 80.97, std 21.21, range [37.94, 98.44]

Secondary structure (DSSP, 8-state):
-HHHHHHHHHHHHHHHHHHHHHHHHHHHTTT---HHHHHHHHHHHHHHHHHHHHHHHHHHHHHHHHHHHHHTTSS-SSS---------------------